Protein 4ZGF (pdb70)

Organism: Phocaeicola vulgatus (strain ATCC 8482 / DSM 1447 / JCM 5826 / CCUG 4940 / NBRC 14291 / NCTC 11154) (NCBI:txid435590)

CATH classification: 2.40.128.270

B-factor: mean 12.23, std 8.76, range [4.99, 71.01]

Radius of gyration: 14.57 Å; Cα contacts (8 Å, |Δi|>4): 358; chains: 1; bounding box: 30×27×45 Å

Sequence (140 aa):
GVEEEIIFASGTTWHVVDFYGKKANWDDKKRNGEEPKYNAAHNPDKTTIATEEGRKKKALDDIIHGFNITFKADGTFTGSIQNGTTIEGTWQQADGKDRTVNINFTKKTPPSSTSSYNNEFIEEALLNNAIFYQGDDSSNNVLLLAPPEEGKKKTYIQQFAHNKQD

InterPro domains:
  IPR032316 Protein of unknown function DUF4847 [PF16139] (20-160)
  IPR032316 Protein of unknown function DUF4847 [cd14492] (20-160)
  IPR038670 HslJ-like superfamily [G3DSA:2.40.128.270] (24-164)

Structure (mmCIF, N/CA/C/O backbone):
data_4ZGF
#
_entry.id   4ZGF
#
_cell.length_a   31.747
_cell.length_b   55.486
_cell.length_c   76.176
_cell.angle_alpha   90.000
_cell.angle_beta   90.000
_cell.angle_gamma   90.000
#
_symmetry.space_group_name_H-M   'P 21 21 21'
#
loop_
_entity.id
_entity.type
_entity.pdbx_description
1 polymer 'Uncharacterized protein'
2 non-polymer 'CALCIUM ION'
3 non-polymer 'HEXAETHYLENE GLYCOL'
4 non-polymer 'ACETATE ION'
5 non-polymer 'BENZOIC ACID'
6 water water
#
loop_
_atom_site.group_PDB
_atom_site.id
_atom_site.type_symbol
_atom_site.label_atom_id
_atom_site.label_alt_id
_atom_site.label_comp_id
_atom_site.label_asym_id
_atom_site.label_entity_id
_atom_site.label_seq_id
_atom_site.pdbx_PDB_ins_code
_atom_site.Cartn_x
_atom_site.Cartn_y
_atom_site.Cartn_z
_atom_site.occupancy
_atom_site.B_iso_or_equiv
_atom_site.auth_seq_id
_atom_site.auth_comp_id
_atom_site.auth_asym_id
_atom_site.auth_atom_id
_atom_site.pdbx_PDB_model_num
ATOM 1 N N . GLY A 1 1 ? 20.195 16.093 1.285 1.00 22.41 0 GLY A N 1
ATOM 2 C CA . GLY A 1 1 ? 20.653 14.828 0.690 1.00 17.89 0 GLY A CA 1
ATOM 3 C C . GLY A 1 1 ? 20.157 14.694 -0.723 1.00 13.52 0 GLY A C 1
ATOM 4 O O . GLY A 1 1 ? 19.655 15.635 -1.338 1.00 17.20 0 GLY A O 1
ATOM 5 N N . VAL A 1 2 ? 20.244 13.482 -1.233 1.00 13.25 25 VAL A N 1
ATOM 6 C CA . VAL A 1 2 ? 19.948 13.261 -2.650 1.00 11.08 25 VAL A CA 1
ATOM 7 C C . VAL A 1 2 ? 18.505 13.535 -3.005 1.00 10.27 25 VAL A C 1
ATOM 8 O O . VAL A 1 2 ? 18.207 13.977 -4.139 1.00 11.09 25 VAL A O 1
ATOM 12 N N . GLU A 1 3 ? 17.584 13.317 -2.066 1.00 10.32 26 GLU A N 1
ATOM 13 C CA . GLU A 1 3 ? 16.170 13.546 -2.339 1.00 10.70 26 GLU A CA 1
ATOM 14 C C . GLU A 1 3 ? 15.878 15.024 -2.622 1.00 10.49 26 GLU A C 1
ATOM 15 O O . GLU A 1 3 ? 14.952 15.343 -3.364 1.00 11.45 26 GLU A O 1
ATOM 21 N N A GLU A 1 4 ? 16.676 15.926 -2.056 0.70 11.01 27 GLU A N 1
ATOM 22 N N B GLU A 1 4 ? 16.666 15.924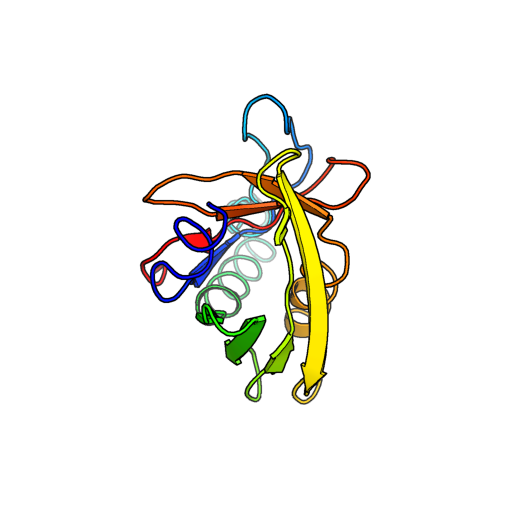 -2.025 0.30 11.33 27 GLU A N 1
ATOM 23 C CA A GLU A 1 4 ? 16.480 17.326 -2.266 0.70 11.74 27 GLU A CA 1
ATOM 24 C CA B GLU A 1 4 ? 16.581 17.358 -2.275 0.30 12.34 27 GLU A CA 1
ATOM 25 C C A GLU A 1 4 ? 16.676 17.744 -3.720 0.70 11.98 27 GLU A C 1
ATOM 26 C C B GLU A 1 4 ? 16.678 17.727 -3.750 0.30 12.15 27 GLU A C 1
ATOM 27 O O A GLU A 1 4 ? 15.999 18.699 -4.140 0.70 14.38 27 GLU A O 1
ATOM 28 O O B GLU A 1 4 ? 15.997 18.648 -4.203 0.30 14.34 27 GLU A O 1
ATOM 39 N N . ILE A 1 5 ? 17.507 17.000 -4.502 1.00 10.74 28 ILE A N 1
ATOM 40 C CA A ILE A 1 5 ? 17.613 17.256 -5.954 0.50 10.45 28 ILE A CA 1
ATOM 41 C CA B ILE A 1 5 ? 17.613 17.245 -5.966 0.50 10.59 28 ILE A CA 1
ATOM 42 C C . ILE A 1 5 ? 16.731 16.295 -6.770 1.00 9.36 28 ILE A C 1
ATOM 43 O O . ILE A 1 5 ? 15.977 16.723 -7.650 1.00 10.27 28 ILE A O 1
ATOM 52 N N . PHE A 1 6 ? 16.811 15.006 -6.510 1.00 7.83 29 PHE A N 1
ATOM 53 C CA . PHE A 1 6 ? 16.062 14.065 -7.365 1.00 7.51 29 PHE A CA 1
ATOM 54 C C . PHE A 1 6 ? 14.547 14.193 -7.206 1.00 7.44 29 PHE A C 1
ATOM 55 O O . PHE A 1 6 ? 13.852 14.222 -8.230 1.00 6.97 29 PHE A O 1
ATOM 63 N N . ALA A 1 7 ? 14.062 14.254 -5.965 1.00 8.37 30 ALA A N 1
ATOM 64 C CA . ALA A 1 7 ? 12.620 14.182 -5.697 1.00 8.60 30 ALA A CA 1
ATOM 65 C C . ALA A 1 7 ? 12.019 15.577 -5.505 1.00 8.96 30 ALA A C 1
ATOM 66 O O . ALA A 1 7 ?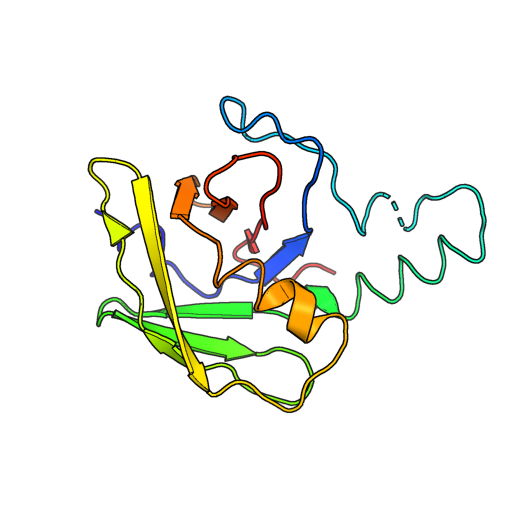 11.286 15.851 -4.554 1.00 12.09 30 ALA A O 1
ATOM 68 N N . SER A 1 8 ? 12.352 16.475 -6.413 1.00 8.49 31 SER A N 1
ATOM 69 C CA . SER A 1 8 ? 12.034 17.891 -6.338 1.00 8.90 31 SER A CA 1
ATOM 70 C C . SER A 1 8 ? 10.983 18.354 -7.331 1.00 9.17 31 SER A C 1
ATOM 71 O O . SER A 1 8 ? 10.895 19.568 -7.629 1.00 11.81 31 SER A O 1
ATOM 74 N N . GLY A 1 9 ? 10.213 17.415 -7.849 1.00 9.03 32 GLY A N 1
ATOM 75 C CA . GLY A 1 9 ? 9.200 17.725 -8.869 1.00 9.51 32 GLY A CA 1
ATOM 76 C C . GLY A 1 9 ? 9.548 17.050 -10.189 1.00 7.46 32 GLY A C 1
ATOM 77 O O . GLY A 1 9 ? 10.658 16.571 -10.406 1.00 7.10 32 GLY A O 1
ATOM 78 N N A THR A 1 10 ? 8.577 17.033 -11.100 0.70 7.42 33 THR A N 1
ATOM 79 N N B THR A 1 10 ? 8.601 17.059 -11.108 0.30 7.32 33 THR A N 1
ATOM 80 C CA A THR A 1 10 ? 8.761 16.459 -12.414 0.70 6.69 33 THR A CA 1
ATOM 81 C CA B THR A 1 10 ? 8.823 16.459 -12.397 0.30 6.87 33 THR A CA 1
ATOM 82 C C A THR A 1 10 ? 10.013 17.042 -13.074 0.70 5.61 33 THR A C 1
ATOM 83 C C B THR A 1 10 ? 10.025 17.058 -13.102 0.30 5.89 33 THR A C 1
ATOM 84 O O A THR A 1 10 ? 10.183 18.275 -13.082 0.70 6.42 33 THR A O 1
ATOM 85 O O B THR A 1 10 ? 10.236 18.278 -13.082 0.30 6.42 33 THR A O 1
ATOM 92 N N . TRP A 1 11 ? 10.808 16.182 -13.719 1.00 5.52 34 TRP A N 1
ATOM 93 C CA . TRP A 1 11 ? 11.942 16.564 -14.538 1.00 5.60 34 TRP A CA 1
ATOM 94 C C . TRP A 1 11 ? 11.611 16.312 -16.013 1.00 5.23 34 TRP A C 1
ATOM 95 O O . TRP A 1 11 ? 11.224 15.204 -16.392 1.00 7.02 34 TRP A O 1
ATOM 106 N N . HIS A 1 12 ? 11.789 17.344 -16.840 1.00 5.03 35 HIS A N 1
ATOM 107 C CA . HIS A 1 12 ? 11.470 17.338 -18.255 1.00 5.13 35 HIS A CA 1
ATOM 108 C C . HIS A 1 12 ? 12.746 17.444 -19.072 1.00 5.05 35 HIS A C 1
ATOM 109 O O . HIS A 1 12 ? 13.631 18.242 -18.736 1.00 5.25 35 HIS A O 1
ATOM 116 N N . VAL A 1 13 ? 12.864 16.680 -20.161 1.00 5.18 36 VAL A N 1
ATOM 117 C CA . VAL A 1 13 ? 14.110 16.708 -20.936 1.00 5.31 36 VAL A CA 1
ATOM 118 C C . VAL A 1 13 ? 14.294 18.061 -21.641 1.00 4.99 36 VAL A C 1
ATOM 119 O O . VAL A 1 13 ? 13.404 18.607 -22.282 1.00 5.77 36 VAL A O 1
ATOM 123 N N . VAL A 1 14 ? 15.528 18.558 -21.498 1.00 5.08 37 VAL A N 1
ATOM 124 C CA . VAL A 1 14 ? 16.015 19.719 -22.258 1.00 5.45 37 VAL A CA 1
ATOM 125 C C . VAL A 1 14 ? 16.711 19.234 -23.526 1.00 5.48 37 VAL A C 1
ATOM 126 O O . VAL A 1 14 ? 16.287 19.559 -24.641 1.00 6.28 37 VAL A O 1
ATOM 130 N N . ASP A 1 15 ? 17.802 18.469 -23.393 1.00 5.56 38 ASP A N 1
ATOM 131 C CA . ASP A 1 15 ? 18.510 17.925 -24.571 1.00 5.71 38 ASP A CA 1
ATOM 132 C C . ASP A 1 15 ? 19.510 16.893 -24.063 1.00 5.54 38 ASP A C 1
ATOM 133 O O . ASP A 1 15 ? 19.711 16.709 -22.844 1.00 5.91 38 ASP A O 1
ATOM 138 N N . PHE A 1 16 ? 20.102 16.233 -25.049 1.00 5.93 39 PHE A N 1
ATOM 139 C CA . PHE A 1 16 ? 21.283 15.376 -24.874 1.00 6.47 39 PHE A CA 1
ATOM 140 C C . PHE A 1 16 ? 22.487 16.202 -25.247 1.00 6.87 39 PHE A C 1
ATOM 141 O O . PHE A 1 16 ? 22.443 16.932 -26.229 1.00 10.43 39 PHE A O 1
ATOM 149 N N . TYR A 1 17 ? 23.565 16.114 -24.471 1.00 6.33 40 TYR A N 1
ATOM 150 C CA . TYR A 1 17 ? 24.727 16.960 -24.662 1.00 6.54 40 TYR A CA 1
ATOM 151 C C . TYR A 1 17 ? 25.951 16.110 -24.946 1.00 7.19 40 TYR A C 1
ATOM 152 O O . TYR A 1 17 ? 26.169 15.073 -24.303 1.00 8.51 40 TYR A O 1
ATOM 161 N N . GLY A 1 18 ? 26.747 16.543 -25.905 1.00 7.44 41 GLY A N 1
ATOM 162 C CA . GLY A 1 18 ? 27.998 15.888 -26.250 1.00 8.23 41 GLY A CA 1
ATOM 163 C C . GLY A 1 18 ? 29.172 16.812 -26.077 1.00 8.41 41 GLY A C 1
ATOM 164 O O . GLY A 1 18 ? 29.053 17.980 -25.722 1.00 9.32 41 GLY A O 1
ATOM 165 N N A LYS A 1 19 ? 30.370 16.279 -26.312 0.60 9.44 42 LYS A N 1
ATOM 166 N N B LYS A 1 19 ? 30.347 16.215 -26.299 0.40 9.25 42 LYS A N 1
ATOM 167 C CA A LYS A 1 19 ? 31.605 17.068 -26.159 0.60 10.99 42 LYS A CA 1
ATOM 168 C CA B LYS A 1 19 ? 31.648 16.858 -26.108 0.40 10.69 42 LYS A CA 1
ATOM 169 C C A LYS A 1 19 ? 31.607 17.726 -24.789 0.60 8.92 42 LYS A C 1
ATOM 170 C C B LYS A 1 19 ? 31.625 17.674 -24.817 0.40 9.11 42 LYS A C 1
ATOM 171 O O A LYS A 1 19 ? 31.969 18.908 -24.653 0.60 11.59 42 LYS A O 1
ATOM 172 O O B LYS A 1 19 ? 31.965 18.867 -24.773 0.40 11.50 42 LYS A O 1
ATOM 183 N N . ALA A 1 20 ? 31.249 16.982 -23.750 1.00 7.94 43 ALA A N 1
ATOM 184 C CA . ALA A 1 20 ? 31.035 17.617 -22.468 1.00 8.08 43 ALA A CA 1
ATOM 185 C C . ALA A 1 20 ? 32.318 18.041 -21.800 1.00 7.81 43 ALA A C 1
ATOM 186 O O . ALA A 1 20 ? 33.383 17.397 -21.961 1.00 8.75 43 ALA A O 1
ATOM 188 N N . ASN A 1 21 ? 32.203 19.102 -21.024 1.00 7.71 44 ASN A N 1
ATOM 189 C CA . ASN A 1 21 ? 33.198 19.476 -19.994 1.00 7.79 44 ASN A CA 1
ATOM 190 C C . ASN A 1 21 ? 32.449 19.373 -18.681 1.00 7.92 44 ASN A C 1
ATOM 191 O O . ASN A 1 21 ? 31.847 20.333 -18.192 1.00 8.71 44 ASN A O 1
ATOM 196 N N . TRP A 1 22 ? 32.439 18.169 -18.121 1.00 7.76 45 TRP A N 1
ATOM 197 C CA . TRP A 1 22 ? 31.603 17.855 -16.973 1.00 7.61 45 TRP A CA 1
ATOM 198 C C . TRP A 1 22 ? 31.901 18.736 -15.771 1.00 7.82 45 TRP A C 1
ATOM 199 O O . TRP A 1 22 ? 30.980 19.210 -15.092 1.00 8.68 45 TRP A O 1
ATOM 210 N N A ASP A 1 23 ? 33.212 18.965 -15.545 0.60 8.06 46 ASP A N 1
ATOM 211 N N B ASP A 1 23 ? 33.150 19.069 -15.505 0.40 8.47 46 ASP A N 1
ATOM 212 C CA A ASP A 1 23 ? 33.700 19.815 -14.446 0.60 8.55 46 ASP A CA 1
ATOM 213 C CA B ASP A 1 23 ? 33.367 19.869 -14.303 0.40 9.98 46 ASP A CA 1
ATOM 214 C C A ASP A 1 23 ? 32.905 21.143 -14.449 0.60 8.30 46 ASP A C 1
ATOM 215 C C B ASP A 1 23 ? 32.817 21.268 -14.423 0.40 9.17 46 ASP A C 1
ATOM 216 O O A ASP A 1 23 ? 32.630 21.716 -13.378 0.60 10.01 46 ASP A O 1
ATOM 217 O O B ASP A 1 23 ? 32.616 21.939 -13.409 0.40 11.12 46 ASP A O 1
ATOM 226 N N A LYS A 1 24 ? 32.670 21.704 -15.646 0.60 8.25 47 LYS A N 1
ATOM 227 N N B LYS A 1 24 ? 32.657 21.744 -15.652 0.40 8.56 47 LYS A N 1
ATOM 228 C CA A LYS A 1 24 ? 32.092 23.027 -15.853 0.60 8.74 47 LYS A CA 1
ATOM 229 C CA B LYS A 1 24 ? 32.092 23.049 -15.906 0.40 9.04 47 LYS A CA 1
ATOM 230 C C A LYS A 1 24 ? 30.634 22.984 -16.344 0.60 9.04 47 LYS A C 1
ATOM 231 C C B LYS A 1 24 ? 30.630 22.988 -16.352 0.40 9.16 47 LYS A C 1
ATOM 232 O O A LYS A 1 24 ? 30.102 23.979 -16.813 0.60 10.09 47 LYS A O 1
ATOM 233 O O B LYS A 1 24 ? 30.100 23.986 -16.817 0.40 10.20 47 LYS A O 1
ATOM 244 N N . ARG A 1 25 ? 29.976 21.830 -16.221 1.00 8.85 48 ARG A N 1
ATOM 245 C CA . ARG A 1 25 ? 28.554 21.667 -16.605 1.00 9.13 48 ARG A CA 1
ATOM 246 C C . ARG A 1 25 ? 28.249 22.267 -17.962 1.00 9.22 48 ARG A C 1
ATOM 247 O O . ARG A 1 25 ? 27.236 22.935 -18.168 1.00 11.63 48 ARG A O 1
ATOM 255 N N . ASN A 1 26 ? 29.081 21.953 -18.935 1.00 9.48 49 ASN A N 1
ATOM 256 C CA . ASN A 1 26 ? 28.912 22.482 -20.269 1.00 9.54 49 ASN A CA 1
ATOM 257 C C . ASN A 1 26 ? 29.081 21.382 -21.289 1.00 8.01 49 ASN A C 1
ATOM 258 O O . ASN A 1 26 ? 29.684 20.322 -21.037 1.00 8.69 49 ASN A O 1
ATOM 263 N N . GLY A 1 27 ? 28.546 21.624 -22.468 1.00 8.56 50 GLY A N 1
ATOM 264 C CA . GLY A 1 27 ? 28.537 20.676 -23.557 1.00 8.04 50 GLY A CA 1
ATOM 265 C C . GLY A 1 27 ? 27.712 21.198 -24.711 1.00 7.80 50 GLY A C 1
ATOM 266 O O . GLY A 1 27 ? 27.170 22.325 -24.645 1.00 10.04 50 GLY A O 1
ATOM 267 N N A GLU A 1 28 ? 27.613 20.395 -25.766 0.60 8.02 51 GLU A N 1
ATOM 268 N N B GLU A 1 28 ? 27.635 20.407 -25.774 0.40 8.28 51 GLU A N 1
ATOM 269 C CA A GLU A 1 28 ? 26.940 20.808 -26.986 0.60 8.50 51 GLU A CA 1
ATOM 270 C CA B GLU A 1 28 ? 26.990 20.814 -27.012 0.40 8.64 51 GLU A CA 1
ATOM 271 C C A GLU A 1 28 ? 25.561 20.163 -27.051 0.60 7.19 51 GLU A C 1
ATOM 272 C C B GLU A 1 28 ? 25.592 20.165 -27.082 0.40 7.42 51 GLU A C 1
ATOM 273 O O A GLU A 1 28 ? 25.480 18.932 -27.051 0.60 7.79 51 GLU A O 1
ATOM 274 O O B GLU A 1 28 ? 25.529 18.938 -27.087 0.40 7.80 51 GLU A O 1
ATOM 285 N N . PRO A 1 29 ? 24.484 20.945 -27.107 1.00 7.45 52 PRO A N 1
ATOM 286 C CA . PRO A 1 29 ? 23.126 20.361 -27.103 1.00 7.30 52 PRO A CA 1
ATOM 287 C C . PRO A 1 29 ? 22.810 19.761 -28.463 1.00 7.26 52 PRO A C 1
ATOM 288 O O . PRO A 1 29 ? 22.716 20.464 -29.460 1.00 8.58 52 PRO A O 1
ATOM 292 N N . LYS A 1 30 ? 22.614 18.435 -28.513 1.00 6.36 53 LYS A N 1
ATOM 293 C CA . LYS A 1 30 ? 22.531 17.688 -29.754 1.00 6.58 53 LYS A CA 1
ATOM 294 C C . LYS A 1 30 ? 21.363 18.130 -30.636 1.00 6.23 53 LYS A C 1
ATOM 295 O O . LYS A 1 30 ? 21.568 18.419 -31.825 1.00 6.89 53 LYS A O 1
ATOM 301 N N . TYR A 1 31 ? 20.146 18.099 -30.100 1.00 5.81 54 TYR A N 1
ATOM 302 C CA . TYR A 1 31 ? 18.985 18.337 -30.966 1.00 6.02 54 TYR A CA 1
ATOM 303 C C . TYR A 1 31 ? 18.746 19.819 -31.212 1.00 5.81 54 TYR A C 1
ATOM 304 O O . TYR A 1 31 ? 18.294 20.180 -32.298 1.00 6.04 54 TYR A O 1
ATOM 313 N N . ASN A 1 32 ? 19.087 20.690 -30.246 1.00 5.91 55 ASN A N 1
ATOM 314 C CA . ASN A 1 32 ? 19.043 22.117 -30.544 1.00 6.15 55 ASN A CA 1
ATOM 315 C C . ASN A 1 32 ? 20.081 22.475 -31.614 1.00 6.56 55 ASN A C 1
ATOM 316 O O . ASN A 1 32 ? 19.790 23.291 -32.498 1.00 7.63 55 ASN A O 1
ATOM 321 N N . ALA A 1 33 ? 21.271 21.865 -31.564 1.00 6.71 56 ALA A N 1
ATOM 322 C CA . ALA A 1 33 ? 22.248 22.084 -32.651 1.00 7.66 56 ALA A CA 1
ATOM 323 C C . ALA A 1 33 ? 21.714 21.553 -33.955 1.00 7.57 56 ALA A C 1
ATOM 324 O O . ALA A 1 33 ? 21.842 22.195 -35.011 1.00 8.53 56 ALA A O 1
ATOM 334 N N . ALA A 1 35 ? 18.664 21.276 -34.977 1.00 6.83 58 ALA A N 1
ATOM 335 C CA . ALA A 1 35 ? 17.617 22.187 -35.469 1.00 7.06 58 ALA A CA 1
ATOM 336 C C . ALA A 1 35 ? 18.186 23.463 -36.083 1.00 7.47 58 ALA A C 1
ATOM 337 O O . ALA A 1 35 ? 17.472 24.179 -36.777 1.00 9.42 58 ALA A O 1
ATOM 339 N N . HIS A 1 36 ? 19.467 23.747 -35.828 1.00 7.34 59 HIS A N 1
ATOM 340 C CA . HIS A 1 36 ? 20.174 24.884 -36.430 1.00 8.73 59 HIS A CA 1
ATOM 341 C C . HIS A 1 36 ? 21.209 24.476 -37.469 1.00 8.76 59 HIS A C 1
ATOM 342 O O . HIS A 1 36 ? 22.016 25.295 -37.894 1.00 10.67 59 HIS A O 1
ATOM 349 N N . ASN A 1 37 ? 21.154 23.232 -37.932 1.00 7.91 60 ASN A N 1
ATOM 350 C CA . ASN A 1 37 ? 22.079 22.797 -38.962 1.00 7.98 60 ASN A CA 1
ATOM 351 C C . ASN A 1 37 ? 21.852 23.604 -40.230 1.00 7.95 60 ASN A C 1
ATOM 352 O O . ASN A 1 37 ? 20.706 23.902 -40.582 1.00 8.84 60 ASN A O 1
ATOM 357 N N . PRO A 1 38 ? 22.928 23.926 -40.966 1.00 8.23 61 PRO A N 1
ATOM 358 C CA . PRO A 1 38 ? 22.721 24.708 -42.186 1.00 8.69 61 PRO A CA 1
ATOM 359 C C . PRO A 1 38 ? 22.050 23.941 -43.316 1.00 8.33 61 PRO A C 1
ATOM 360 O O . PRO A 1 38 ? 21.610 24.580 -44.261 1.00 9.86 61 PRO A O 1
ATOM 364 N N . ASP A 1 39 ? 21.961 22.612 -43.237 1.00 7.76 62 ASP A N 1
ATOM 365 C CA . ASP A 1 39 ? 21.137 21.837 -44.164 1.00 7.61 62 ASP A CA 1
ATOM 366 C C . ASP A 1 39 ? 19.707 21.886 -43.657 1.00 7.73 62 ASP A C 1
ATOM 367 O O . ASP A 1 39 ? 19.408 21.369 -42.582 1.00 8.21 62 ASP A O 1
ATOM 372 N N . LYS A 1 40 ? 18.829 22.495 -44.447 1.00 8.72 63 LYS A N 1
ATOM 373 C CA . LYS A 1 40 ? 17.454 22.696 -44.008 1.00 9.85 63 LYS A CA 1
ATOM 374 C C . LYS A 1 40 ? 16.729 21.383 -43.729 1.00 9.41 63 LYS A C 1
ATOM 375 O O . LYS A 1 40 ? 15.844 21.363 -42.872 1.00 10.56 63 LYS A O 1
ATOM 381 N N A THR A 1 41 ? 17.076 20.315 -44.445 0.70 9.26 64 THR A N 1
ATOM 382 N N B THR A 1 41 ? 17.070 20.326 -44.450 0.30 8.58 64 THR A N 1
ATOM 383 C CA A THR A 1 41 ? 16.420 19.024 -44.169 0.70 10.05 64 THR A CA 1
ATOM 384 C CA B THR A 1 41 ? 16.434 19.037 -44.223 0.30 10.59 64 THR A CA 1
ATOM 385 C C A THR A 1 41 ? 16.839 18.459 -42.828 0.70 9.28 64 THR A C 1
ATOM 386 C C B THR A 1 41 ? 16.855 18.426 -42.876 0.30 9.45 64 THR A C 1
ATOM 387 O O A THR A 1 41 ? 16.030 17.857 -42.109 0.70 11.32 64 THR A O 1
ATOM 388 O O B THR A 1 41 ? 16.042 17.798 -42.194 0.30 10.83 64 THR A O 1
ATOM 395 N N . ILE A 1 42 ? 18.114 18.621 -42.481 1.00 8.20 65 ILE A N 1
ATOM 396 C CA . ILE A 1 42 ? 18.582 18.191 -41.156 1.00 7.89 65 ILE A CA 1
ATOM 397 C C . ILE A 1 42 ? 17.958 19.076 -40.066 1.00 7.62 65 ILE A C 1
ATOM 398 O O . ILE A 1 42 ? 17.537 18.570 -39.024 1.00 8.10 65 ILE A O 1
ATOM 403 N N . ALA A 1 43 ? 17.861 20.372 -40.324 1.00 7.52 66 ALA A N 1
ATOM 404 C CA . ALA A 1 43 ? 17.234 21.262 -39.361 1.00 7.63 66 ALA A CA 1
ATOM 405 C C . ALA A 1 43 ? 15.781 20.841 -39.101 1.00 7.43 66 ALA A C 1
ATOM 406 O O . ALA A 1 43 ? 15.344 20.858 -37.948 1.00 7.96 66 ALA A O 1
ATOM 408 N N . THR A 1 44 ? 15.053 20.463 -40.141 1.00 8.44 67 THR A N 1
ATOM 409 C CA . THR A 1 44 ? 13.681 19.985 -39.966 1.00 9.58 67 THR A CA 1
ATOM 410 C C . THR A 1 44 ? 13.622 18.738 -39.084 1.00 9.18 67 THR A C 1
ATOM 411 O O . THR A 1 44 ? 12.769 18.642 -38.187 1.00 10.17 67 THR A O 1
ATOM 415 N N . GLU A 1 45 ? 14.536 17.809 -39.305 1.00 9.14 68 GLU A N 1
ATOM 416 C CA A GLU A 1 45 ? 14.603 16.641 -38.445 0.50 9.46 68 GLU A CA 1
ATOM 417 C CA B GLU A 1 45 ? 14.641 16.619 -38.442 0.50 9.88 68 GLU A CA 1
ATOM 418 C C . GLU A 1 45 ? 14.907 17.028 -36.991 1.00 8.83 68 GLU A C 1
ATOM 419 O O . GLU A 1 45 ? 14.351 16.445 -36.052 1.00 10.12 68 GLU A O 1
ATOM 430 N N . GLY A 1 46 ? 15.787 18.010 -36.790 1.00 8.05 69 GLY A N 1
ATOM 431 C CA . GLY A 1 46 ? 16.070 18.473 -35.444 1.00 7.69 69 GLY A CA 1
ATOM 432 C C . GLY A 1 46 ? 14.853 19.092 -34.768 1.00 6.79 69 GLY A C 1
ATOM 433 O O . GLY A 1 46 ? 14.623 18.841 -33.588 1.00 7.29 69 GLY A O 1
ATOM 434 N N . ARG A 1 47 ? 14.062 19.883 -35.501 1.00 7.48 70 ARG A N 1
ATOM 435 C CA . ARG A 1 47 ? 12.853 20.447 -34.908 1.00 7.71 70 ARG A CA 1
ATOM 436 C C . ARG A 1 47 ? 11.881 19.362 -34.498 1.00 7.74 70 ARG A C 1
ATOM 437 O O . ARG A 1 47 ? 11.256 19.443 -33.431 1.00 8.70 70 ARG A O 1
ATOM 445 N N A LYS A 1 48 ? 11.710 18.355 -35.349 0.35 8.08 71 LYS A N 1
ATOM 446 N N B LYS A 1 48 ? 11.732 18.348 -35.344 0.35 8.09 71 LYS A N 1
ATOM 447 N N C LYS A 1 48 ? 11.720 18.358 -35.344 0.30 8.12 71 LYS A N 1
ATOM 448 C CA A LYS A 1 48 ? 10.828 17.220 -35.010 0.35 8.61 71 LYS A CA 1
ATOM 449 C CA B LYS A 1 48 ? 10.864 17.199 -35.025 0.35 8.69 71 LYS A CA 1
ATOM 450 C CA C LYS A 1 48 ? 10.835 17.242 -35.015 0.30 8.79 71 LYS A CA 1
ATOM 451 C C A LYS A 1 48 ? 11.347 16.458 -33.788 0.35 8.15 71 LYS A C 1
ATOM 452 C C B LYS A 1 48 ? 11.354 16.460 -33.789 0.35 8.17 71 LYS A C 1
ATOM 453 C C C LYS A 1 48 ? 11.345 16.462 -33.796 0.30 8.16 71 LYS A C 1
ATOM 454 O O A LYS A 1 48 ? 10.561 16.093 -32.884 0.35 8.47 71 LYS A O 1
ATOM 455 O O B LYS A 1 48 ? 10.565 16.108 -32.884 0.35 8.60 71 LYS A O 1
ATOM 456 O O C LYS A 1 48 ? 10.552 16.096 -32.902 0.30 8.41 71 LYS A O 1
ATOM 472 N N . ALA A 1 49 ? 12.651 16.222 -33.739 1.00 7.26 72 ALA A N 1
ATOM 473 C CA . ALA A 1 49 ? 13.249 15.530 -32.579 1.00 7.16 72 ALA A CA 1
ATOM 474 C C . ALA A 1 49 ? 13.009 16.318 -31.296 1.00 6.39 72 ALA A C 1
ATOM 475 O O . ALA A 1 49 ? 12.688 15.726 -30.260 1.00 6.51 72 ALA A O 1
ATOM 477 N N . LEU A 1 50 ? 13.204 17.637 -31.340 1.00 6.28 73 LEU A N 1
ATOM 478 C CA . LEU A 1 50 ? 12.955 18.458 -30.157 1.00 6.11 73 LEU A CA 1
ATOM 479 C C . LEU A 1 50 ? 11.519 18.309 -29.677 1.00 6.00 73 LEU A C 1
ATOM 480 O O . LEU A 1 50 ? 11.280 18.177 -28.466 1.00 6.42 73 LEU A O 1
ATOM 485 N N . ASP A 1 51 ? 10.546 18.356 -30.583 1.00 6.66 74 ASP A N 1
ATOM 486 C CA A ASP A 1 51 ? 9.167 18.235 -30.133 0.50 7.03 74 ASP A CA 1
ATOM 487 C CA B ASP A 1 51 ? 9.140 18.220 -30.178 0.50 7.30 74 ASP A CA 1
ATOM 488 C C . ASP A 1 51 ? 8.923 16.886 -29.474 1.00 6.69 74 ASP A C 1
ATOM 489 O O . ASP A 1 51 ? 8.215 16.777 -28.458 1.00 8.58 74 ASP A O 1
ATOM 498 N N . ILE A 1 52 ? 9.540 15.831 -30.007 1.00 6.32 75 ILE A N 1
ATOM 499 C CA . ILE A 1 52 ? 9.408 14.497 -29.400 1.00 6.44 75 ILE A CA 1
ATOM 500 C C . ILE A 1 52 ? 10.050 14.449 -27.999 1.00 5.94 75 ILE A C 1
ATOM 501 O O . ILE A 1 52 ? 9.413 14.082 -27.007 1.00 6.64 75 ILE A O 1
ATOM 506 N N . ILE A 1 53 ? 11.331 14.829 -27.912 1.00 5.67 76 ILE A N 1
ATOM 507 C CA . ILE A 1 53 ? 12.036 14.614 -26.638 1.00 5.74 76 ILE A CA 1
ATOM 508 C C . ILE A 1 53 ? 11.557 15.579 -25.562 1.00 5.23 76 ILE A C 1
ATOM 509 O O . ILE A 1 53 ? 11.659 15.286 -24.372 1.00 5.59 76 ILE A O 1
ATOM 514 N N . HIS A 1 54 ? 10.994 16.735 -25.965 1.00 5.50 77 HIS A N 1
ATOM 515 C CA . HIS A 1 54 ? 10.430 17.622 -24.970 1.00 5.61 77 HIS A CA 1
ATOM 516 C C . HIS A 1 54 ? 9.240 17.008 -24.229 1.00 5.37 77 HIS A C 1
ATOM 517 O O . HIS A 1 54 ? 8.923 17.440 -23.116 1.00 5.93 77 HIS A O 1
ATOM 524 N N . GLY A 1 55 ? 8.596 16.011 -24.841 1.00 5.72 78 GLY A N 1
ATOM 525 C CA . GLY A 1 55 ? 7.553 15.260 -24.165 1.00 6.09 78 GLY A CA 1
ATOM 526 C C . GLY A 1 55 ? 8.051 14.246 -23.153 1.00 5.97 78 GLY A C 1
ATOM 527 O O . GLY A 1 55 ? 7.230 13.612 -22.477 1.00 7.48 78 GLY A O 1
ATOM 528 N N . PHE A 1 56 ? 9.359 14.059 -23.038 1.00 5.23 79 PHE A N 1
ATOM 529 C CA . PHE A 1 56 ? 9.917 13.048 -22.136 1.00 5.49 79 PHE A CA 1
ATOM 530 C C . PHE A 1 56 ? 10.100 13.643 -20.745 1.00 5.32 79 PHE A C 1
ATOM 531 O O . PHE A 1 56 ? 10.698 14.708 -20.577 1.00 5.97 79 PHE A O 1
ATOM 539 N N . ASN A 1 57 ? 9.594 12.932 -19.732 1.00 5.33 80 ASN A N 1
ATOM 540 C CA . ASN A 1 57 ? 9.721 13.410 -18.362 1.00 5.62 80 ASN A CA 1
ATOM 541 C C . ASN A 1 57 ? 9.816 12.213 -17.407 1.00 5.65 80 ASN A C 1
ATOM 542 O O . ASN A 1 57 ? 9.442 11.082 -17.747 1.00 6.76 80 ASN A O 1
ATOM 547 N N . ILE A 1 58 ? 10.333 12.506 -16.224 1.00 5.55 81 ILE A N 1
ATOM 548 C CA . ILE A 1 58 ? 10.543 11.507 -15.191 1.00 5.95 81 ILE A CA 1
ATOM 549 C C . ILE A 1 58 ? 10.331 12.152 -13.836 1.00 5.62 81 ILE A C 1
ATOM 550 O O . ILE A 1 58 ? 10.693 13.302 -13.622 1.00 6.41 81 ILE A O 1
ATOM 555 N N . THR A 1 59 ? 9.750 11.382 -12.908 1.00 5.31 82 THR A N 1
ATOM 556 C CA . THR A 1 59 ? 9.518 11.828 -11.551 1.00 5.91 82 THR A CA 1
ATOM 557 C C . THR A 1 59 ? 10.101 10.776 -10.601 1.00 5.90 82 THR A C 1
ATOM 558 O O . THR A 1 59 ? 9.644 9.633 -10.564 1.00 6.43 82 THR A O 1
ATOM 562 N N . PHE A 1 60 ? 11.124 11.201 -9.855 1.00 6.05 83 PHE A N 1
ATOM 563 C CA . PHE A 1 60 ? 11.727 10.356 -8.837 1.00 6.54 83 PHE A CA 1
ATOM 564 C C . PHE A 1 60 ? 10.996 10.590 -7.510 1.00 7.36 83 PHE A C 1
ATOM 565 O O . PHE A 1 60 ? 10.816 11.719 -7.084 1.00 9.04 83 PHE A O 1
ATOM 573 N N . LYS A 1 61 ? 10.609 9.501 -6.856 1.00 7.94 84 LYS A N 1
ATOM 574 C CA . LYS A 1 61 ? 10.016 9.556 -5.521 1.00 8.82 84 LYS A CA 1
ATOM 575 C C . LYS A 1 61 ? 11.041 9.235 -4.464 1.00 9.39 84 LYS A C 1
ATOM 576 O O . LYS A 1 61 ? 11.943 8.442 -4.693 1.00 9.35 84 LYS A O 1
ATOM 582 N N . ALA A 1 62 ? 10.844 9.811 -3.270 1.00 10.96 85 ALA A N 1
ATOM 583 C CA . ALA A 1 62 ? 11.769 9.600 -2.162 1.00 13.14 85 ALA A CA 1
ATOM 584 C C . ALA A 1 62 ? 11.783 8.158 -1.658 1.00 12.76 85 ALA A C 1
ATOM 585 O O . ALA A 1 62 ? 12.713 7.769 -0.941 1.00 17.19 85 ALA A O 1
ATOM 587 N N . ASP A 1 63 ? 10.789 7.352 -2.041 1.00 11.95 86 ASP A N 1
ATOM 588 C CA . ASP A 1 63 ? 10.787 5.927 -1.708 1.00 13.05 86 ASP A CA 1
ATOM 589 C C . ASP A 1 63 ? 11.728 5.080 -2.574 1.00 11.89 86 ASP A C 1
ATOM 590 O O . ASP A 1 63 ? 11.724 3.867 -2.448 1.00 13.65 86 ASP A O 1
ATOM 595 N N . GLY A 1 64 ? 12.489 5.709 -3.474 1.00 10.36 87 GLY A N 1
ATOM 596 C CA . GLY A 1 64 ? 13.409 4.971 -4.325 1.00 9.56 87 GLY A CA 1
ATOM 597 C C . GLY A 1 64 ? 12.797 4.389 -5.587 1.00 7.76 87 GLY A C 1
ATOM 598 O O . GLY A 1 64 ? 13.443 3.599 -6.254 1.00 7.67 87 GLY A O 1
ATOM 599 N N . THR A 1 65 ? 11.580 4.806 -5.919 1.00 7.90 88 THR A N 1
ATOM 600 C CA . THR A 1 65 ? 10.945 4.433 -7.178 1.00 7.04 88 THR A CA 1
ATOM 601 C C . THR A 1 65 ? 10.881 5.628 -8.103 1.00 6.59 88 THR A C 1
ATOM 602 O O . THR A 1 65 ? 10.978 6.773 -7.678 1.00 7.09 88 THR A O 1
ATOM 606 N N . PHE A 1 66 ? 10.701 5.353 -9.384 1.00 6.14 89 PHE A N 1
ATOM 607 C CA . PHE A 1 66 ? 10.379 6.415 -10.359 1.00 6.22 89 PHE A CA 1
ATOM 608 C C . PHE A 1 66 ? 9.355 5.911 -11.347 1.00 6.12 89 PHE A C 1
ATOM 609 O O . PHE A 1 66 ? 9.189 4.705 -11.593 1.00 6.43 89 PHE A O 1
ATOM 617 N N . THR A 1 67 ? 8.707 6.903 -11.964 1.00 6.14 90 THR A N 1
ATOM 618 C CA . THR A 1 67 ? 7.894 6.705 -13.142 1.00 6.66 90 THR A CA 1
ATOM 619 C C . THR A 1 67 ? 8.217 7.835 -14.103 1.00 6.33 90 THR A C 1
ATOM 620 O O . THR A 1 67 ? 8.788 8.834 -13.730 1.00 6.93 90 THR A O 1
ATOM 624 N N . GLY A 1 68 ? 7.864 7.652 -15.362 1.00 6.78 91 GLY A N 1
ATOM 625 C CA . GLY A 1 68 ? 8.084 8.703 -16.367 1.00 6.56 91 GLY A CA 1
ATOM 626 C C . GLY A 1 68 ? 7.279 8.402 -17.591 1.00 6.17 91 GLY A C 1
ATOM 627 O O . GLY A 1 68 ? 6.552 7.391 -17.673 1.00 7.87 91 GLY A O 1
ATOM 628 N N . SER A 1 69 ? 7.401 9.273 -18.587 1.00 5.74 92 SER A N 1
ATOM 629 C CA . SER A 1 69 ? 6.614 9.186 -19.811 1.00 5.84 92 SER A CA 1
ATOM 630 C C . SER A 1 69 ? 7.494 9.482 -21.003 1.00 5.70 92 SER A C 1
ATOM 631 O O . SER A 1 69 ? 8.149 10.522 -21.026 1.00 6.59 92 SER A O 1
ATOM 634 N N . ILE A 1 70 ? 7.508 8.558 -21.972 1.00 5.83 93 ILE A N 1
ATOM 635 C CA . ILE A 1 70 ? 8.252 8.730 -23.220 1.00 6.37 93 ILE A CA 1
ATOM 636 C C . ILE A 1 70 ? 7.341 8.278 -24.376 1.00 6.70 93 ILE A C 1
ATOM 637 O O . ILE A 1 70 ? 6.120 8.175 -24.191 1.00 7.82 93 ILE A O 1
ATOM 642 N N . GLN A 1 71 ? 7.854 8.055 -25.582 1.00 6.58 94 GLN A N 1
ATOM 643 C CA . GLN A 1 71 ? 6.947 7.678 -26.643 1.00 6.95 94 GLN A CA 1
ATOM 644 C C . GLN A 1 71 ? 6.280 6.354 -26.282 1.00 6.76 94 GLN A C 1
ATOM 645 O O . GLN A 1 71 ? 6.901 5.444 -25.732 1.00 6.98 94 GLN A O 1
ATOM 651 N N . ASN A 1 72 ? 4.986 6.254 -26.601 1.00 7.57 95 ASN A N 1
ATOM 652 C CA . ASN A 1 72 ? 4.199 5.029 -26.389 1.00 8.28 95 ASN A CA 1
ATOM 653 C C . ASN A 1 72 ? 3.825 4.678 -24.972 1.00 9.91 95 ASN A C 1
ATOM 654 O O . ASN A 1 72 ? 3.110 3.698 -24.769 1.00 14.80 95 ASN A O 1
ATOM 659 N N . GLY A 1 73 ? 4.255 5.413 -24.004 1.00 10.14 96 GLY A N 1
ATOM 660 C CA . GLY A 1 73 ? 3.824 5.082 -22.648 1.00 11.83 96 GLY A CA 1
ATOM 661 C C . GLY A 1 73 ? 4.864 5.348 -21.576 1.00 7.84 96 GLY A C 1
ATOM 662 O O . GLY A 1 73 ? 5.876 6.052 -21.713 1.00 8.96 96 GLY A O 1
ATOM 663 N N A THR A 1 74 ? 4.630 4.695 -20.475 0.80 7.42 97 THR A N 1
ATOM 664 N N B THR A 1 74 ? 4.605 4.674 -20.469 0.20 7.82 97 THR A N 1
ATOM 665 C CA A THR A 1 74 ? 5.392 4.965 -19.289 0.80 7.28 97 THR A CA 1
ATOM 666 C CA B THR A 1 74 ? 5.246 4.902 -19.191 0.20 8.01 97 THR A CA 1
ATOM 667 C C A THR A 1 74 ? 6.624 4.091 -19.149 0.80 6.44 97 THR A C 1
ATOM 668 C C B THR A 1 74 ? 6.560 4.088 -19.061 0.20 6.99 97 THR A C 1
ATOM 669 O O A THR A 1 74 ? 6.695 2.942 -19.588 0.80 7.50 97 THR A O 1
ATOM 670 O O B THR A 1 74 ? 6.641 2.955 -19.542 0.20 7.43 97 THR A O 1
ATOM 677 N N . ILE A 1 75 ? 7.581 4.695 -18.431 1.00 7.00 98 ILE A N 1
ATOM 678 C CA . ILE A 1 75 ? 8.727 3.980 -17.862 1.00 6.82 98 ILE A CA 1
ATOM 679 C C . ILE A 1 75 ? 8.504 3.876 -16.370 1.00 6.31 98 ILE A C 1
ATOM 680 O O . ILE A 1 75 ? 7.885 4.745 -15.755 1.00 6.72 98 ILE A O 1
ATOM 685 N N . GLU A 1 76 ? 9.044 2.813 -15.764 1.00 6.17 99 GLU A N 1
ATOM 686 C CA . GLU A 1 76 ? 9.019 2.644 -14.331 1.00 6.46 99 GLU A CA 1
ATOM 687 C C . GLU A 1 76 ? 10.314 1.986 -13.894 1.00 6.00 99 GLU A C 1
ATOM 688 O O . GLU A 1 76 ? 10.919 1.234 -14.656 1.00 6.37 99 GLU A O 1
ATOM 694 N N . GLY A 1 77 ? 10.673 2.195 -12.626 1.00 5.95 100 GLY A N 1
A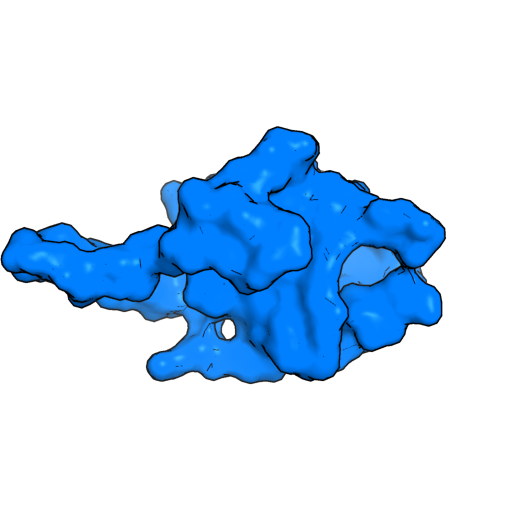TOM 695 C CA . GLY A 1 77 ? 11.817 1.497 -12.061 1.00 6.18 100 GLY A CA 1
ATOM 696 C C . GLY A 1 77 ? 12.162 2.011 -10.695 1.00 5.88 100 GLY A C 1
ATOM 697 O O . GLY A 1 77 ? 11.338 2.565 -9.981 1.00 6.27 100 GLY A O 1
ATOM 698 N N . THR A 1 78 ? 13.420 1.764 -10.331 1.00 6.13 101 THR A N 1
ATOM 699 C CA . THR A 1 78 ? 13.943 2.165 -9.048 1.00 6.42 101 THR A CA 1
ATOM 700 C C . THR A 1 78 ? 15.220 2.981 -9.251 1.00 6.52 101 THR A C 1
ATOM 701 O O . THR A 1 78 ? 15.821 2.960 -10.332 1.00 6.34 101 THR A O 1
ATOM 705 N N . TRP A 1 79 ? 15.615 3.680 -8.195 1.00 6.71 102 TRP A N 1
ATOM 706 C CA . TRP A 1 79 ? 16.805 4.497 -8.248 1.00 6.84 102 TRP A CA 1
ATOM 707 C C . TRP A 1 79 ? 17.394 4.638 -6.889 1.00 6.83 102 TRP A C 1
ATOM 708 O O . TRP A 1 79 ? 16.710 4.623 -5.860 1.00 7.95 102 TRP A O 1
ATOM 719 N N A GLN A 1 80 ? 18.716 4.823 -6.889 0.60 7.55 103 GLN A N 1
ATOM 720 N N B GLN A 1 80 ? 18.717 4.805 -6.870 0.40 7.56 103 GLN A N 1
ATOM 721 C CA A GLN A 1 80 ? 19.493 5.118 -5.677 0.60 8.76 103 GLN A CA 1
ATOM 722 C CA B GLN A 1 80 ? 19.430 5.245 -5.666 0.40 8.55 103 GLN A CA 1
ATOM 723 C C A GLN A 1 80 ? 20.519 6.186 -6.024 0.60 8.26 103 GLN A C 1
ATOM 724 C C B GLN A 1 80 ? 20.477 6.239 -6.047 0.40 8.38 103 GLN A C 1
ATOM 725 O O A GLN A 1 80 ? 21.017 6.204 -7.146 0.60 8.96 103 GLN A O 1
ATOM 726 O O B GLN A 1 80 ? 20.976 6.228 -7.171 0.40 8.91 103 GLN A O 1
ATOM 737 N N . ALA A 1 81 ? 20.842 7.079 -5.095 1.00 9.29 104 ALA A N 1
ATOM 738 C CA . ALA A 1 81 ? 21.905 8.038 -5.301 1.00 9.04 104 ALA A CA 1
ATOM 739 C C . ALA A 1 81 ? 22.682 8.197 -4.020 1.00 9.39 104 ALA A C 1
ATOM 740 O O . ALA A 1 81 ? 22.191 7.936 -2.915 1.00 11.61 104 ALA A O 1
ATOM 742 N N . ASP A 1 82 ? 23.930 8.615 -4.167 1.00 9.51 105 ASP A N 1
ATOM 743 C CA . ASP A 1 82 ? 24.826 8.860 -3.047 1.00 10.05 105 ASP A CA 1
ATOM 744 C C . ASP A 1 82 ? 25.285 10.305 -3.119 1.00 9.69 105 ASP A C 1
ATOM 745 O O . ASP A 1 82 ? 26.023 10.678 -4.057 1.00 9.66 105 ASP A O 1
ATOM 750 N N . GLY A 1 83 ? 24.892 11.115 -2.141 1.00 11.20 106 GLY A N 1
ATOM 751 C CA . GLY A 1 83 ? 25.253 12.504 -2.149 1.00 11.97 106 GLY A CA 1
ATOM 752 C C . GLY A 1 83 ? 26.672 12.786 -1.712 1.00 12.03 106 GLY A C 1
ATOM 753 O O . GLY A 1 83 ? 27.140 13.927 -1.832 1.00 14.74 106 GLY A O 1
ATOM 754 N N . LYS A 1 84 ? 27.360 11.773 -1.195 1.00 11.06 107 LYS A N 1
ATOM 755 C CA . LYS A 1 84 ? 28.738 11.944 -0.758 1.00 11.84 107 LYS A CA 1
ATOM 756 C C . LYS A 1 84 ? 29.692 12.015 -1.942 1.00 11.24 107 LYS A C 1
ATOM 757 O O . LYS A 1 84 ? 30.748 12.651 -1.836 1.00 13.71 107 LYS A O 1
ATOM 763 N N . ASP A 1 85 ? 29.356 11.331 -3.033 1.00 10.30 108 ASP A N 1
ATOM 764 C CA . ASP A 1 85 ? 30.178 11.345 -4.236 1.00 9.77 108 ASP A CA 1
ATOM 765 C C . ASP A 1 85 ? 29.404 11.743 -5.492 1.00 8.23 108 ASP A C 1
ATOM 766 O O . ASP A 1 85 ? 29.938 11.718 -6.604 1.00 8.84 108 ASP A O 1
ATOM 771 N N . ARG A 1 86 ? 28.159 12.144 -5.321 1.00 7.84 109 ARG A N 1
ATOM 772 C CA . ARG A 1 86 ? 27.287 12.545 -6.437 1.00 7.27 109 ARG A CA 1
ATOM 773 C C . ARG A 1 86 ? 27.189 11.479 -7.530 1.00 6.85 109 ARG A C 1
ATOM 774 O O . ARG A 1 86 ? 27.338 11.728 -8.725 1.00 6.75 109 ARG A O 1
ATOM 782 N N . THR A 1 87 ? 26.893 10.257 -7.074 1.00 6.93 110 THR A N 1
ATOM 783 C CA . THR A 1 87 ? 26.652 9.129 -7.960 1.00 6.85 110 THR A CA 1
ATOM 784 C C . THR A 1 87 ? 25.186 8.700 -7.916 1.00 6.15 110 THR A C 1
ATOM 785 O O . THR A 1 87 ? 24.449 8.968 -6.973 1.00 7.36 110 THR A O 1
ATOM 789 N N . VAL A 1 88 ? 24.772 7.989 -8.979 1.00 6.18 111 VAL A N 1
ATOM 790 C CA . VAL A 1 88 ? 23.381 7.573 -9.166 1.00 6.16 111 VAL A CA 1
ATOM 791 C C . VAL A 1 88 ? 23.370 6.208 -9.852 1.00 5.79 111 VAL A C 1
ATOM 792 O O . VAL A 1 88 ? 24.246 5.873 -10.653 1.00 6.33 111 VAL A O 1
ATOM 796 N N . ASN A 1 89 ? 22.304 5.442 -9.562 1.00 6.02 112 ASN A N 1
ATOM 797 C CA . ASN A 1 89 ? 22.068 4.135 -10.199 1.00 6.17 112 ASN A CA 1
ATOM 798 C C . ASN A 1 89 ? 20.582 4.022 -10.459 1.00 6.20 112 ASN A C 1
ATOM 799 O O . ASN A 1 89 ? 19.794 3.877 -9.512 1.00 8.07 112 ASN A O 1
ATOM 804 N N . ILE A 1 90 ? 20.192 4.075 -11.738 1.00 5.44 113 ILE A N 1
ATOM 805 C CA . ILE A 1 90 ? 18.808 3.921 -12.185 1.00 5.91 113 ILE A CA 1
ATOM 806 C C . ILE A 1 90 ? 18.629 2.513 -12.728 1.00 5.31 113 ILE A C 1
ATOM 807 O O . ILE A 1 90 ? 19.532 1.966 -13.398 1.00 5.83 113 ILE A O 1
ATOM 812 N N . ASN A 1 91 ? 17.465 1.933 -12.437 1.00 5.34 114 ASN A N 1
ATOM 813 C CA . ASN A 1 91 ? 17.142 0.546 -12.831 1.00 5.78 114 ASN A CA 1
ATOM 814 C C . ASN A 1 91 ? 15.756 0.539 -13.406 1.00 6.19 114 ASN A C 1
ATOM 815 O O . ASN A 1 91 ? 14.800 0.956 -12.734 1.00 8.19 114 ASN A O 1
ATOM 820 N N . PHE A 1 92 ? 15.590 0.079 -14.636 1.00 5.90 115 PHE A N 1
ATOM 821 C CA . PHE A 1 92 ? 14.246 0.009 -15.248 1.00 6.27 115 PHE A CA 1
ATOM 822 C C . PHE A 1 92 ? 13.581 -1.328 -14.953 1.00 6.05 115 PHE A C 1
ATOM 823 O O . PHE A 1 92 ? 14.183 -2.397 -15.088 1.00 7.55 115 PHE A O 1
ATOM 831 N N . THR A 1 93 ? 12.287 -1.249 -14.628 1.00 6.07 116 THR A N 1
ATOM 832 C CA . THR A 1 93 ? 11.408 -2.433 -14.559 1.00 6.49 116 THR A CA 1
ATOM 833 C C . THR A 1 93 ? 10.369 -2.467 -15.650 1.00 6.87 116 THR A C 1
ATOM 834 O O . THR A 1 93 ? 9.823 -3.536 -15.931 1.00 8.62 116 THR A O 1
ATOM 838 N N A LYS A 1 94 ? 10.061 -1.324 -16.270 0.50 6.99 117 LYS A N 1
ATOM 839 N N B LYS A 1 94 ? 10.060 -1.322 -16.263 0.50 6.99 117 LYS A N 1
ATOM 840 C CA A LYS A 1 94 ? 9.088 -1.269 -17.367 0.50 7.31 117 LYS A CA 1
ATOM 841 C CA B LYS A 1 94 ? 9.091 -1.262 -17.356 0.50 7.30 117 LYS A CA 1
ATOM 842 C C A LYS A 1 94 ? 9.553 -0.227 -18.354 0.50 7.40 117 LYS A C 1
ATOM 843 C C B LYS A 1 94 ? 9.555 -0.223 -18.355 0.50 7.40 117 LYS A C 1
ATOM 844 O O A LYS A 1 94 ? 9.894 0.899 -17.948 0.50 7.24 117 LYS A O 1
ATOM 845 O O B LYS A 1 94 ? 9.899 0.906 -17.960 0.50 7.28 117 LYS A O 1
ATOM 856 N N . THR A 1 95 ? 9.523 -0.591 -19.638 1.00 7.70 118 THR A N 1
ATOM 857 C CA . THR A 1 95 ? 9.718 0.365 -20.740 1.00 8.07 118 THR A CA 1
ATOM 858 C C . THR A 1 95 ? 8.628 0.102 -21.768 1.00 7.98 118 THR A C 1
ATOM 859 O O . THR A 1 95 ? 8.188 -1.047 -21.956 1.00 9.60 118 THR A O 1
ATOM 863 N N . PRO A 1 96 ? 8.151 1.159 -22.453 1.00 7.34 119 PRO A N 1
ATOM 864 C CA . PRO A 1 96 ? 7.093 1.028 -23.456 1.00 7.72 119 PRO A CA 1
ATOM 865 C C . PRO A 1 96 ? 7.672 0.561 -24.772 1.00 7.56 119 PRO A C 1
ATOM 866 O O . PRO A 1 96 ? 8.880 0.507 -24.941 1.00 7.55 119 PRO A O 1
ATOM 870 N N . PRO A 1 97 ? 6.807 0.244 -25.730 1.00 7.79 120 PRO A N 1
ATOM 871 C CA . PRO A 1 97 ? 7.258 -0.135 -27.044 1.00 8.12 120 PRO A CA 1
ATOM 872 C C . PRO A 1 97 ? 8.318 0.822 -27.594 1.00 7.34 120 PRO A C 1
ATOM 873 O O . PRO A 1 97 ? 8.163 2.042 -27.582 1.00 8.25 120 PRO A O 1
ATOM 877 N N A SER A 1 98 ? 9.399 0.227 -28.094 0.70 7.49 121 SER A N 1
ATOM 878 N N B SER A 1 98 ? 9.397 0.223 -28.082 0.30 7.81 121 SER A N 1
ATOM 879 C CA A SER A 1 98 ? 10.613 0.977 -28.417 0.70 7.58 121 SER A CA 1
ATOM 880 C CA B SER A 1 98 ? 10.607 0.947 -28.414 0.30 8.20 121 SER A CA 1
ATOM 881 C C A SER A 1 98 ? 10.429 1.900 -29.596 0.70 7.07 121 SER A C 1
ATOM 882 C C B SER A 1 98 ? 10.458 1.886 -29.604 0.30 7.41 121 SER A C 1
ATOM 883 O O A SER A 1 98 ? 9.614 1.684 -30.514 0.70 8.17 121 SER A O 1
ATOM 884 O O B SER A 1 98 ? 9.678 1.651 -30.531 0.30 8.04 121 SER A O 1
ATOM 889 N N . THR A 1 99 ? 11.238 2.967 -29.556 1.00 6.90 122 THR A N 1
ATOM 890 C CA . THR A 1 99 ? 11.404 3.905 -30.691 1.00 6.97 122 THR A CA 1
ATOM 891 C C . THR A 1 99 ? 12.875 4.338 -30.631 1.00 7.10 122 THR A C 1
ATOM 892 O O . THR A 1 99 ? 13.544 4.137 -29.637 1.00 7.59 122 THR A O 1
ATOM 896 N N A SER A 1 100 ? 13.341 4.987 -31.679 0.60 7.85 123 SER A N 1
ATOM 897 N N B SER A 1 100 ? 13.360 4.976 -31.685 0.40 8.03 123 SER A N 1
ATOM 898 C CA A SER A 1 100 ? 14.735 5.423 -31.699 0.60 8.37 123 SER A CA 1
ATOM 899 C CA B SER A 1 100 ? 14.753 5.435 -31.703 0.40 8.78 123 SER A CA 1
ATOM 900 C C A SER A 1 100 ? 15.032 6.396 -30.536 0.60 7.25 123 SER A C 1
ATOM 901 C C B SER A 1 100 ? 15.048 6.411 -30.548 0.40 7.45 123 SER A C 1
ATOM 902 O O A SER A 1 100 ? 16.022 6.266 -29.812 0.60 7.63 123 SER A O 1
ATOM 903 O O B SER A 1 100 ? 16.055 6.288 -29.838 0.40 7.61 123 SER A O 1
ATOM 908 N N . TYR A 1 101 ? 14.159 7.388 -30.353 1.00 6.93 124 TYR A N 1
ATOM 909 C CA . TYR A 1 101 ? 14.360 8.368 -29.302 1.00 6.77 124 TYR A CA 1
ATOM 910 C C . TYR A 1 101 ? 14.196 7.751 -27.919 1.00 6.19 124 TYR A C 1
ATOM 911 O O . TYR A 1 101 ? 14.909 8.106 -26.983 1.00 6.33 124 TYR A O 1
ATOM 920 N N . ASN A 1 102 ? 13.239 6.826 -27.772 1.00 6.40 125 ASN A N 1
ATOM 921 C CA . ASN A 1 102 ? 13.114 6.134 -26.492 1.00 6.12 125 ASN A CA 1
ATOM 922 C C . ASN A 1 102 ? 14.401 5.404 -26.151 1.00 6.02 125 ASN A C 1
ATOM 923 O O . ASN A 1 102 ? 14.842 5.403 -25.005 1.00 6.82 125 ASN A O 1
ATOM 928 N N . ASN A 1 103 ? 14.955 4.710 -27.134 1.00 6.51 126 ASN A N 1
ATOM 929 C CA . ASN A 1 103 ? 16.147 3.905 -26.897 1.00 7.26 126 ASN A CA 1
ATOM 930 C C . ASN A 1 103 ? 17.309 4.814 -26.452 1.00 6.79 126 ASN A C 1
ATOM 931 O O . ASN A 1 103 ? 18.066 4.465 -25.549 1.00 7.41 126 ASN A O 1
ATOM 936 N N . GLU A 1 104 ? 17.428 5.985 -27.074 1.00 6.29 127 GLU A N 1
ATOM 937 C CA . GLU A 1 104 ? 18.461 6.934 -26.714 1.00 6.67 127 GLU A CA 1
ATOM 938 C C . GLU A 1 104 ? 18.289 7.407 -25.249 1.00 6.25 127 GLU A C 1
ATOM 939 O O . GLU A 1 104 ? 19.261 7.512 -24.487 1.00 6.86 127 GLU A O 1
ATOM 945 N N . PHE A 1 105 ? 17.046 7.725 -24.881 1.00 5.82 128 PHE A N 1
ATOM 946 C CA . PHE A 1 105 ? 16.751 8.174 -23.522 1.00 6.03 128 PHE A CA 1
ATOM 947 C C . PHE A 1 105 ? 17.033 7.079 -22.491 1.00 5.53 128 PHE A C 1
ATOM 948 O O . PHE A 1 105 ? 17.670 7.305 -21.448 1.00 6.08 128 PHE A O 1
ATOM 956 N N . ILE A 1 106 ? 16.524 5.875 -22.769 1.00 5.81 129 ILE A N 1
ATOM 957 C CA . ILE A 1 106 ? 16.690 4.757 -21.849 1.00 6.38 129 ILE A CA 1
ATOM 958 C C . ILE A 1 106 ? 18.176 4.423 -21.670 1.00 6.43 129 ILE A C 1
ATOM 959 O O . ILE A 1 106 ? 18.623 4.175 -20.548 1.00 6.82 129 ILE A O 1
ATOM 964 N N A GLU A 1 107 ? 18.943 4.464 -22.751 0.70 6.45 130 GLU A N 1
ATOM 965 N N B GLU A 1 107 ? 18.942 4.448 -22.765 0.30 6.77 130 GLU A N 1
ATOM 966 C CA A GLU A 1 107 ? 20.364 4.204 -22.646 0.70 7.39 130 GLU A CA 1
ATOM 967 C CA B GLU A 1 107 ? 20.393 4.249 -22.696 0.30 7.80 130 GLU A CA 1
ATOM 968 C C A GLU A 1 107 ? 21.061 5.272 -21.807 0.70 7.52 130 GLU A C 1
ATOM 969 C C B GLU A 1 107 ? 21.070 5.277 -21.816 0.30 7.51 130 GLU A C 1
ATOM 970 O O A GLU A 1 107 ? 21.898 4.957 -20.955 0.70 8.19 130 GLU A O 1
ATOM 971 O O B GLU A 1 107 ? 21.899 4.931 -20.970 0.30 7.89 130 GLU A O 1
ATOM 982 N N . ALA A 1 108 ? 20.723 6.549 -22.004 1.00 6.94 131 ALA A N 1
ATOM 983 C CA . ALA A 1 108 ? 21.329 7.601 -21.194 1.00 7.08 131 ALA A CA 1
ATOM 984 C C . ALA A 1 108 ? 21.039 7.399 -19.718 1.00 6.51 131 ALA A C 1
ATOM 985 O O . ALA A 1 108 ? 21.922 7.582 -18.869 1.00 8.80 131 ALA A O 1
ATOM 987 N N A LEU A 1 109 ? 19.800 7.037 -19.385 0.70 5.85 132 LEU A N 1
ATOM 988 N N B LEU A 1 109 ? 19.802 7.046 -19.378 0.30 6.17 132 LEU A N 1
ATOM 989 C CA A LEU A 1 109 ? 19.473 6.834 -17.988 0.70 6.05 132 LEU A CA 1
ATOM 990 C CA B LEU A 1 109 ? 19.459 6.837 -17.979 0.30 6.33 132 LEU A CA 1
ATOM 991 C C A LEU A 1 109 ? 20.118 5.568 -17.436 0.70 5.68 132 LEU A C 1
ATOM 992 C C B LEU A 1 109 ? 20.125 5.573 -17.433 0.30 5.91 132 LEU A C 1
ATOM 993 O O A LEU A 1 109 ? 20.553 5.558 -16.294 0.70 6.50 132 LEU A O 1
ATOM 994 O O B LEU A 1 109 ? 20.620 5.578 -16.306 0.30 6.36 132 LEU A O 1
ATOM 1003 N N . ASN A 1 110 ? 20.140 4.499 -18.223 1.00 5.65 133 ASN A N 1
ATOM 1004 C CA . ASN A 1 110 ? 20.775 3.267 -17.781 1.00 5.68 133 ASN A CA 1
ATOM 1005 C C . ASN A 1 110 ? 22.274 3.410 -17.569 1.00 5.61 133 ASN A C 1
ATOM 1006 O O . ASN A 1 110 ? 22.816 2.723 -16.709 1.00 6.74 133 ASN A O 1
ATOM 1011 N N . ASN A 1 111 ? 22.920 4.276 -18.334 1.00 5.73 134 ASN A N 1
ATOM 1012 C CA . ASN A 1 111 ? 24.368 4.452 -18.205 1.00 6.38 134 ASN A CA 1
ATOM 1013 C C . ASN A 1 111 ? 24.732 5.543 -17.222 1.00 6.16 134 ASN A C 1
ATOM 1014 O O . ASN A 1 111 ? 25.919 5.736 -16.924 1.00 7.20 134 ASN A O 1
ATOM 1019 N N . ALA A 1 112 ? 23.767 6.301 -16.744 1.00 6.18 135 ALA A N 1
ATOM 1020 C CA . ALA A 1 112 ? 24.073 7.398 -15.815 1.00 6.89 135 ALA A CA 1
ATOM 1021 C C . ALA A 1 112 ? 24.723 6.847 -14.547 1.00 6.45 135 ALA A C 1
ATOM 1022 O O . ALA A 1 112 ? 24.208 5.927 -13.930 1.00 6.95 135 ALA A O 1
ATOM 1024 N N . ILE A 1 113 ? 25.812 7.491 -14.148 1.00 6.75 136 ILE A N 1
ATOM 1025 C CA . ILE A 1 113 ? 26.454 7.169 -12.883 1.00 6.88 136 ILE A CA 1
ATOM 1026 C C . ILE A 1 113 ? 26.813 8.394 -12.068 1.00 5.71 136 ILE A C 1
ATOM 1027 O O . ILE A 1 113 ? 26.982 8.268 -10.860 1.00 6.65 136 ILE A O 1
ATOM 1032 N N . PHE A 1 114 ? 26.951 9.568 -12.698 1.00 5.67 137 PHE A N 1
ATOM 1033 C CA . PHE A 1 114 ? 27.241 10.807 -12.011 1.00 5.65 137 PHE A CA 1
ATOM 1034 C C . PHE A 1 114 ? 26.099 11.793 -12.226 1.00 5.77 137 PHE A C 1
ATOM 1035 O O . PHE A 1 114 ? 25.482 11.799 -13.294 1.00 6.76 137 PHE A O 1
ATOM 1043 N N . TYR A 1 115 ? 25.864 12.635 -11.234 1.00 5.95 138 TYR A N 1
ATOM 1044 C CA . TYR A 1 115 ? 24.897 13.707 -11.402 1.00 6.08 138 TYR A CA 1
ATOM 1045 C C . TYR A 1 115 ? 25.431 15.011 -10.865 1.00 6.25 138 TYR A C 1
ATOM 1046 O O . TYR A 1 115 ? 26.337 15.052 -10.033 1.00 6.86 138 TYR A O 1
ATOM 1055 N N . GLN A 1 116 ? 24.833 16.097 -11.349 1.00 6.36 139 GLN A N 1
ATOM 1056 C CA . GLN A 1 116 ? 24.992 17.388 -10.707 1.00 6.81 139 GLN A CA 1
ATOM 1057 C C . GLN A 1 116 ? 23.737 18.191 -11.016 1.00 7.21 139 GLN A C 1
ATOM 1058 O O . GLN A 1 116 ? 23.006 17.914 -11.968 1.00 7.74 139 GLN A O 1
ATOM 1064 N N . GLY A 1 117 ? 23.462 19.191 -10.226 1.00 10.41 140 GLY A N 1
ATOM 1065 C CA . GLY A 1 117 ? 22.356 20.068 -10.547 1.00 12.68 140 GLY A CA 1
ATOM 1066 C C . GLY A 1 117 ? 22.020 21.000 -9.454 1.00 11.85 140 GLY A C 1
ATOM 1067 O O . GLY A 1 117 ? 22.774 21.148 -8.493 1.00 13.96 140 GLY A O 1
ATOM 1068 N N A ASP A 1 118 ? 20.882 21.673 -9.639 0.50 11.31 141 ASP A N 1
ATOM 1069 N N B ASP A 1 118 ? 20.862 21.647 -9.623 0.50 11.23 141 ASP A N 1
ATOM 1070 C CA A ASP A 1 118 ? 20.498 22.803 -8.809 0.50 10.81 141 ASP A CA 1
ATOM 1071 C CA B ASP A 1 118 ? 20.477 22.791 -8.814 0.50 10.80 141 ASP A CA 1
ATOM 1072 C C A ASP A 1 118 ? 18.979 22.917 -8.829 0.50 11.44 141 ASP A C 1
ATOM 1073 C C B ASP A 1 118 ? 18.966 23.000 -8.856 0.50 11.30 141 ASP A C 1
ATOM 1074 O O A ASP A 1 118 ? 18.287 21.987 -9.270 0.50 12.40 141 ASP A O 1
ATOM 1075 O O B ASP A 1 118 ? 18.209 22.072 -9.193 0.50 11.83 141 ASP A O 1
ATOM 1084 N N A SER A 1 119 ? 18.407 23.995 -8.320 0.50 12.95 142 SER A N 1
ATOM 1085 N N B SER A 1 119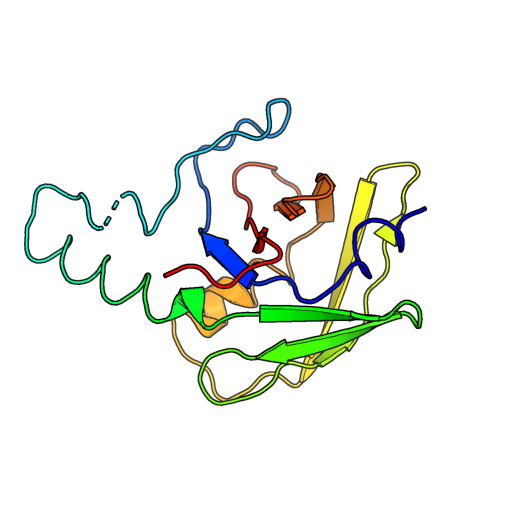 ? 18.493 24.185 -8.487 0.50 12.34 142 SER A N 1
ATOM 1086 C CA A SER A 1 119 ? 16.945 24.083 -8.285 0.50 13.76 142 SER A CA 1
ATOM 1087 C CA B SER A 1 119 ? 17.049 24.467 -8.467 0.50 12.24 142 SER A CA 1
ATOM 1088 C C A SER A 1 119 ? 16.326 24.148 -9.707 0.50 13.24 142 SER A C 1
ATOM 1089 C C B SER A 1 119 ? 16.406 24.259 -9.833 0.50 12.70 142 SER A C 1
ATOM 1090 O O A SER A 1 119 ? 15.090 24.007 -9.819 0.50 14.37 142 SER A O 1
ATOM 1091 O O B SER A 1 119 ? 15.202 23.934 -9.915 0.50 15.44 142 SER A O 1
ATOM 1096 N N A ASN A 1 120 ? 17.109 24.433 -10.764 0.50 11.97 143 ASN A N 1
ATOM 1097 N N B ASN A 1 120 ? 17.163 24.505 -10.897 0.50 11.42 143 ASN A N 1
ATOM 1098 C CA A ASN A 1 120 ? 16.579 24.529 -12.143 0.50 10.84 143 ASN A CA 1
ATOM 1099 C CA B ASN A 1 120 ? 16.621 24.570 -12.234 0.50 10.63 143 ASN A CA 1
ATOM 1100 C C A ASN A 1 120 ? 16.869 23.325 -12.997 0.50 9.43 143 ASN A C 1
ATOM 1101 C C B ASN A 1 120 ? 16.899 23.352 -13.051 0.50 9.48 143 ASN A C 1
ATOM 1102 O O A ASN A 1 120 ? 16.089 23.046 -13.892 0.50 10.48 143 ASN A O 1
ATOM 1103 O O B ASN A 1 120 ? 16.132 23.067 -13.954 0.50 10.61 143 ASN A O 1
ATOM 1112 N N . VAL A 1 121 ? 18.020 22.661 -12.790 1.00 9.37 144 VAL A N 1
ATOM 1113 C CA . VAL A 1 121 ? 18.496 21.656 -13.726 1.00 8.14 144 VAL A CA 1
ATOM 1114 C C . VAL A 1 121 ? 19.036 20.415 -13.003 1.00 6.94 144 VAL A C 1
ATOM 1115 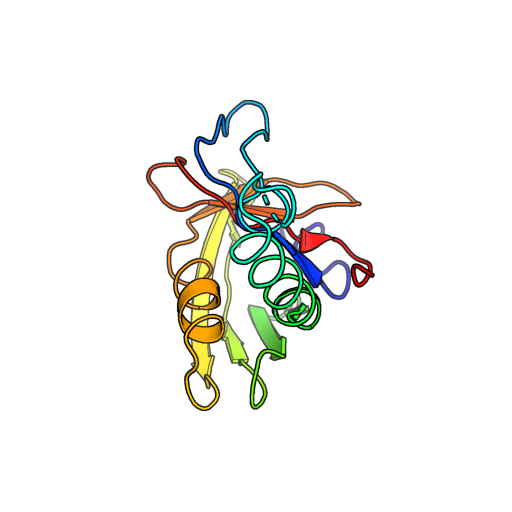O O . VAL A 1 121 ? 19.528 20.474 -11.880 1.00 8.77 144 VAL A O 1
ATOM 1119 N N . LEU A 1 122 ? 18.972 19.331 -13.724 1.00 6.41 145 LEU A N 1
ATOM 1120 C CA . LEU A 1 122 ? 19.563 18.030 -13.340 1.00 6.21 145 LEU A CA 1
ATOM 1121 C C . LEU A 1 122 ? 20.324 17.516 -14.542 1.00 5.82 145 LEU A C 1
ATOM 1122 O O . LEU A 1 122 ? 19.755 17.432 -15.643 1.00 6.89 145 LEU A O 1
ATOM 1127 N N . LEU A 1 123 ? 21.592 17.171 -14.334 1.00 5.69 146 LEU A N 1
ATOM 1128 C CA . LEU A 1 123 ? 22.456 16.602 -15.390 1.00 5.83 146 LEU A CA 1
ATOM 1129 C C . LEU A 1 123 ? 22.875 15.204 -14.945 1.00 5.33 146 LEU A C 1
ATOM 1130 O O . LEU A 1 123 ? 23.328 15.038 -13.805 1.00 6.03 146 LEU A O 1
ATOM 1135 N N . LEU A 1 124 ? 22.741 14.232 -15.857 1.00 5.57 147 LEU A N 1
ATOM 1136 C CA . LEU A 1 124 ? 23.140 12.856 -15.590 1.00 5.54 147 LEU A CA 1
ATOM 1137 C C . LEU A 1 124 ? 24.159 12.410 -16.627 1.00 5.59 147 LEU A C 1
ATOM 1138 O O . LEU A 1 124 ? 23.874 12.486 -17.829 1.00 6.80 147 LEU A O 1
ATOM 1143 N N . ALA A 1 125 ? 25.322 11.933 -16.181 1.00 5.53 148 ALA A N 1
ATOM 1144 C CA . ALA A 1 125 ? 26.433 11.554 -17.072 1.00 5.68 148 ALA A CA 1
ATOM 1145 C C . ALA A 1 125 ? 26.834 10.108 -16.849 1.00 5.23 148 ALA A C 1
ATOM 1146 O O . ALA A 1 125 ? 26.822 9.623 -15.709 1.00 5.85 148 ALA A O 1
ATOM 1148 N N A PRO A 1 126 ? 27.308 9.468 -17.911 0.80 5.72 149 PRO A N 1
ATOM 1149 N N B PRO A 1 126 ? 27.265 9.435 -17.941 0.20 6.15 149 PRO A N 1
ATOM 1150 C CA A PRO A 1 126 ? 27.879 8.118 -17.789 0.80 6.25 149 PRO A CA 1
ATOM 1151 C CA B PRO A 1 126 ? 27.894 8.117 -17.816 0.20 6.60 149 PRO A CA 1
ATOM 1152 C C A PRO A 1 126 ? 29.338 8.168 -17.308 0.80 6.31 149 PRO A C 1
ATOM 1153 C C B PRO A 1 126 ? 29.327 8.166 -17.297 0.20 6.71 149 PRO A C 1
ATOM 1154 O O A PRO A 1 126 ? 29.921 9.241 -17.122 0.80 7.51 149 PRO A O 1
ATOM 1155 O O B PRO A 1 126 ? 29.899 9.242 -17.100 0.20 7.37 149 PRO A O 1
ATOM 1162 N N . GLU A 1 127 ? 29.893 6.979 -17.103 1.00 7.21 150 GLU A N 1
ATOM 1163 C CA A GLU A 1 127 ? 31.218 6.886 -16.467 0.50 8.06 150 GLU A CA 1
ATOM 1164 C CA B GLU A 1 127 ? 31.238 6.840 -16.506 0.50 8.18 150 GLU A CA 1
ATOM 1165 C C . GLU A 1 127 ? 32.326 7.687 -17.135 1.00 8.88 150 GLU A C 1
ATOM 1166 O O . GLU A 1 127 ? 33.214 8.201 -16.462 1.00 11.28 150 GLU A O 1
ATOM 1177 N N . GLY A 1 128 ? 32.296 7.783 -18.434 1.00 8.66 151 GLY A N 1
ATOM 1178 C CA . GLY A 1 128 ? 33.341 8.569 -19.164 1.00 8.75 151 GLY A CA 1
ATOM 1179 C C . GLY A 1 128 ? 33.145 10.070 -19.161 1.00 8.24 151 GLY A C 1
ATOM 1180 O O . GLY A 1 128 ? 34.030 10.821 -19.589 1.00 8.74 151 GLY A O 1
ATOM 1181 N N . LYS A 1 129 ? 31.977 10.550 -18.723 1.00 7.07 152 LYS A N 1
ATOM 1182 C CA . LYS A 1 129 ? 31.704 11.975 -18.590 1.00 7.16 152 LYS A CA 1
ATOM 1183 C C . LYS A 1 129 ? 31.810 12.747 -19.895 1.00 7.24 152 LYS A C 1
ATOM 1184 O O . LYS A 1 129 ? 31.992 13.965 -19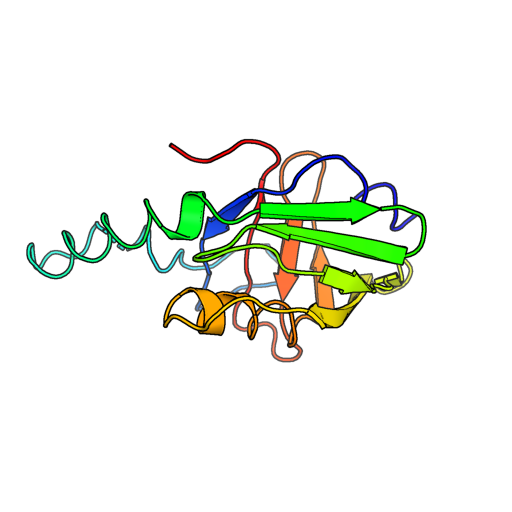.860 1.00 8.86 152 LYS A O 1
ATOM 1190 N N A LYS A 1 130 ? 31.631 12.083 -21.037 0.50 7.11 153 LYS A N 1
ATOM 1191 N N B LYS A 1 130 ? 31.635 12.084 -21.038 0.50 7.11 153 LYS A N 1
ATOM 1192 C CA A LYS A 1 130 ? 31.739 12.767 -22.329 0.50 7.46 153 LYS A CA 1
ATOM 1193 C CA B LYS A 1 130 ? 31.749 12.768 -22.329 0.50 7.45 153 LYS A CA 1
ATOM 1194 C C A LYS A 1 130 ? 30.418 13.334 -22.806 0.50 6.75 153 LYS A C 1
ATOM 1195 C C B LYS A 1 130 ? 30.421 13.332 -22.810 0.50 6.75 153 LYS A C 1
ATOM 1196 O O A LYS A 1 130 ? 30.387 14.134 -23.744 0.50 7.50 153 LYS A O 1
ATOM 1197 O O B LYS A 1 130 ? 30.393 14.142 -23.744 0.50 7.51 153 LYS A O 1
ATOM 1208 N N . THR A 1 131 ? 29.328 12.863 -22.216 1.00 6.70 154 THR A N 1
ATOM 1209 C CA . THR A 1 131 ? 27.969 13.247 -22.587 1.00 7.13 154 THR A CA 1
ATOM 1210 C C . THR A 1 131 ? 27.191 13.414 -21.309 1.00 6.09 154 THR A C 1
ATOM 1211 O O . THR A 1 131 ? 27.576 12.941 -20.250 1.00 6.79 154 THR A O 1
ATOM 1215 N N . TYR A 1 132 ? 26.014 14.037 -21.439 1.00 6.62 155 TYR A N 1
ATOM 1216 C CA . TYR A 1 132 ? 25.031 14.010 -20.351 1.00 6.51 155 TYR A CA 1
ATOM 1217 C C . TYR A 1 132 ? 23.665 14.289 -20.932 1.00 6.30 155 TYR A C 1
ATOM 1218 O O . TYR A 1 132 ? 23.531 14.826 -22.025 1.00 7.45 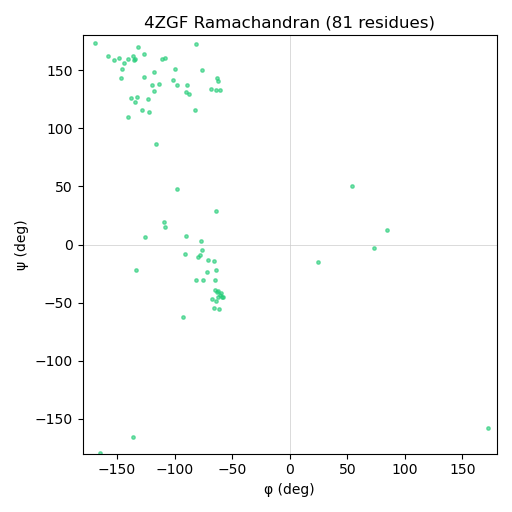155 TYR A O 1
ATOM 1227 N N . ILE A 1 133 ? 22.637 13.941 -20.155 1.00 6.30 156 ILE A N 1
ATOM 1228 C CA . ILE A 1 133 ? 21.264 14.391 -20.439 1.00 6.20 156 ILE A CA 1
ATOM 1229 C C . ILE A 1 133 ? 20.954 15.447 -19.388 1.00 5.90 156 ILE A C 1
ATOM 1230 O O . ILE A 1 133 ? 21.302 15.311 -18.206 1.00 7.00 156 ILE A O 1
ATOM 1235 N N A GLN A 1 134 ? 20.259 16.507 -19.823 0.50 5.85 157 GLN A N 1
ATOM 1236 N N B GLN A 1 134 ? 20.302 16.526 -19.824 0.50 5.97 157 GLN A N 1
ATOM 1237 C CA A GLN A 1 134 ? 19.859 17.595 -18.937 0.50 5.81 157 GLN A CA 1
ATOM 1238 C CA B GLN A 1 134 ? 19.891 17.584 -18.917 0.50 5.93 157 GLN A CA 1
ATOM 1239 C C A GLN A 1 134 ? 18.345 17.690 -18.879 0.50 5.53 157 GLN A C 1
ATOM 1240 C C B GLN A 1 134 ? 18.378 17.691 -18.873 0.50 5.63 157 GLN A C 1
ATOM 1241 O O A GLN A 1 134 ? 17.666 17.625 -19.924 0.50 6.00 157 GLN A O 1
ATOM 1242 O O B GLN A 1 134 ? 17.737 17.631 -19.929 0.50 6.18 157 GLN A O 1
ATOM 1253 N N . PHE A 1 135 ? 17.849 17.896 -17.665 1.00 5.80 158 PHE A N 1
ATOM 1254 C CA . PHE A 1 135 ? 16.423 18.107 -17.402 1.00 5.64 158 PHE A CA 1
ATOM 1255 C C . PHE A 1 135 ? 16.203 19.458 -16.712 1.00 5.55 158 PHE A C 1
ATOM 1256 O O . PHE A 1 135 ? 17.101 20.001 -16.071 1.00 6.52 158 PHE A O 1
ATOM 1264 N N . ALA A 1 136 ? 14.966 19.935 -16.825 1.00 5.53 159 ALA A N 1
ATOM 1265 C CA . ALA A 1 136 ? 14.479 21.117 -16.115 1.00 5.90 159 ALA A CA 1
ATOM 1266 C C . ALA A 1 136 ? 13.134 20.802 -15.456 1.00 5.65 159 ALA A C 1
ATOM 1267 O O . ALA A 1 136 ? 12.514 19.767 -15.752 1.00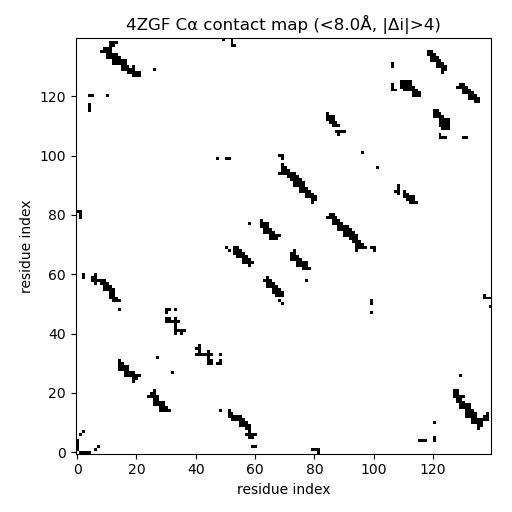 6.12 159 ALA A O 1
ATOM 1269 N N . HIS A 1 137 ? 12.641 21.698 -14.598 1.00 5.69 160 HIS A N 1
ATOM 1270 C CA . HIS A 1 137 ? 11.351 21.467 -13.953 1.00 5.96 160 HIS A CA 1
ATOM 1271 C C . HIS A 1 137 ? 10.141 22.007 -14.705 1.00 6.53 160 HIS A C 1
ATOM 1272 O O . HIS A 1 137 ? 9.030 21.953 -14.225 1.00 9.02 160 HIS A O 1
ATOM 1279 N N . ASN A 1 138 ? 10.353 22.491 -15.918 1.00 7.57 161 ASN A N 1
ATOM 1280 C CA . ASN A 1 138 ? 9.300 22.932 -16.825 1.00 7.60 161 ASN A CA 1
ATOM 1281 C C . ASN A 1 138 ? 9.449 22.241 -18.151 1.00 7.20 161 ASN A C 1
ATOM 1282 O O . ASN A 1 138 ? 10.582 22.015 -18.615 1.00 7.33 161 ASN A O 1
ATOM 1287 N N . LYS A 1 139 ? 8.318 21.926 -18.774 1.00 7.46 162 LYS A N 1
ATOM 1288 C CA . LYS A 1 139 ? 8.347 21.403 -20.126 1.00 6.89 162 LYS A CA 1
ATOM 1289 C C . LYS A 1 139 ? 8.889 22.434 -21.084 1.00 6.30 162 LYS A C 1
ATOM 1290 O O . LYS A 1 139 ? 8.497 23.605 -21.057 1.00 7.25 162 LYS A O 1
ATOM 1296 N N . GLN A 1 140 ? 9.813 22.017 -21.933 1.00 5.91 163 GLN A N 1
ATOM 1297 C CA . GLN A 1 140 ? 10.351 22.905 -22.954 1.00 5.92 163 GLN A CA 1
ATOM 1298 C C . GLN A 1 140 ? 9.340 23.052 -24.082 1.00 6.02 163 GLN A C 1
ATOM 1299 O O . GLN A 1 140 ? 8.564 22.135 -24.363 1.00 7.52 163 GLN A O 1
ATOM 1305 N N . ASP A 1 141 ? 9.368 24.219 -24.729 1.00 6.35 164 ASP A N 1
ATOM 1306 C CA . ASP A 1 141 ? 8.347 24.579 -25.720 1.00 6.77 164 ASP A CA 1
ATOM 1307 C C . ASP A 1 141 ? 8.850 25.537 -26.786 1.00 7.49 164 ASP A C 1
ATOM 1308 O O . ASP A 1 141 ? 10.005 26.010 -26.693 1.00 6.88 164 ASP A O 1
#

Secondary structure (DSSP, 8-state):
-HHHHHTSS-EEEEEEEEEEEGGGTEEEETTT----SSHHHHHHHHHHHHHHHT-EEEE-TTSEEEEEETTEEEEEEEEEETTTTEEEEEEEE-PSP-HHHHHHHHHHHH--EEEE-SSEEEEE-TT-S-EEEEESS---

Nearest PDB structures (foldseek):
  4zgf-assembly1_A  TM=1.007E+00  e=8.197E-30  Phocaeicola vulgatus ATCC 8482
  4u3q-assembly1_B  TM=5.617E-01  e=5.242E-03  Treponema pallidum subsp. pallidum str. Nichols
  8xl0-assembly1_F  TM=5.716E-01  e=1.114E-01  Homo sapiens
  7z3j-assembly1_A  TM=2.470E-01  e=1.651E+00  Rattus norvegicus
  7tvd-assembly1_A  TM=2.899E-01  e=3.599E+00  Homo sapiens

Solvent-accessible surface area: 7616 Å² total

Foldseek 3Di:
DCCVPQQQAKWFFDAKFFQDPQVVRDGHGPLVVLVDPPVVSVVVSVVLLVQRLQWMKHADPVQKIWIAHPQGMWIFGKDADPVQQFIATDTPDDGDDDPSSVVVVVQNRQFTHWDDDQFKIWTGGPVRRMIIMIGNDRDD